Protein AF-A0ABD3DHV0-F1 (afdb_monomer)

Secondary structure (DSSP, 8-state):
---HHHHHHHHHHHHHTT---------GGGS-GGGTTTEE-TTSEEEEEEEEE-TTT-SEEEEEEEEEEE-SS-SSEE--HHHHHHHT--TT--S--GGGGG-HHHHHHHTSHHHHTT-HHHHHHHHHHHHHTT-

Nearest PDB structures (foldseek):
  4bqq-assembly1_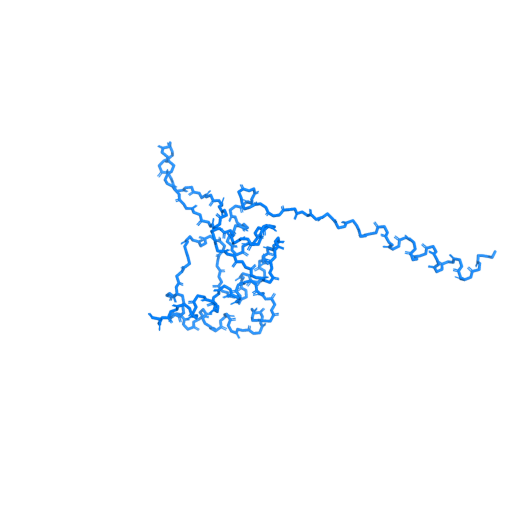B  TM=3.414E-01  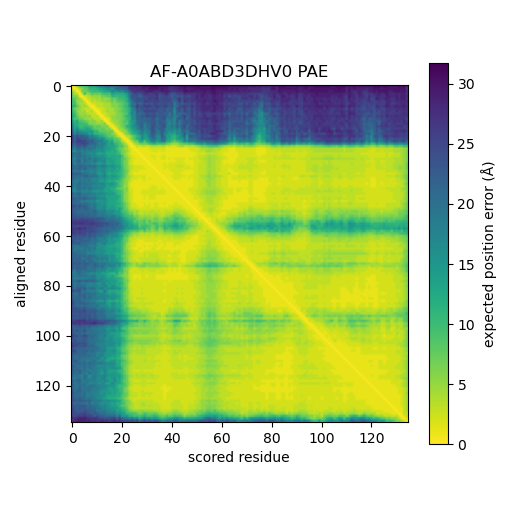e=5.996E+00  Lomovskayavirus C31

Organism: NCBI:txid1961234

Radius of gyration: 20.62 Å; Cα contacts (8 Å, |Δi|>4): 198; chains: 1; bounding box: 41×53×67 Å

Solvent-accessible surface area (backbone atoms only — not comparable to full-atom values): 7810 Å² total; per-residue (Å²): 133,83,55,70,71,60,54,55,52,51,52,54,58,58,58,60,70,72,70,76,76,76,82,69,78,36,51,30,70,75,40,57,58,84,56,13,36,69,17,24,17,53,88,16,23,30,24,38,33,45,75,48,75,36,86,88,77,73,40,84,46,76,48,28,35,71,45,93,52,72,44,93,90,55,51,43,41,70,72,50,72,68,35,38,57,41,27,62,54,66,45,87,46,64,75,90,65,74,69,55,64,76,36,69,65,39,47,50,24,40,67,25,71,68,9,56,76,69,23,65,64,65,47,51,52,54,53,54,49,58,72,60,59,91,121

Sequence (135 aa):
MVSSTKMFLILFFACSFFFHGTLAEVICESLPTNLCSFSIASSGKRCVLENYVNEQSGGLDYTCKTSEVMVERLSGYIESDQCVSSCGVDRQFVGISSDAFLSADFSRRLCSPACYQNCPNIVDLYFNLAAGEGK

pLDDT: mean 87.75, std 13.08, range [49.94, 98.44]

Mean predicted aligned error: 8.69 Å

Foldseek 3Di:
DPPPVNVVVVVVVVVVVPPPPPPDFADFQPDDLQFQQLFAGQVQFHKAKAWDQDPVVSDIDIGIHTDPDGDDPDGGDTFDPQLCVQLVHGSNDHDDDLCLVVDPVNVCSCPDCSHVVRPVSVNVVNVVNVVPPDD

InterPro domains:
  IPR009489 PAR1 [PF06521] (26-134)
  IPR009489 PAR1 [PTHR33649] (3-134)

Structure (mmCIF, N/CA/C/O backbone):
data_AF-A0ABD3DHV0-F1
#
_entry.id   AF-A0ABD3DHV0-F1
#
loop_
_atom_site.group_PDB
_atom_site.id
_atom_site.type_symbol
_atom_site.label_atom_id
_atom_site.label_alt_id
_atom_site.label_comp_id
_atom_site.label_asym_id
_atom_site.label_entity_id
_atom_site.label_seq_id
_atom_site.pdbx_PDB_ins_code
_atom_site.Cartn_x
_atom_site.Cartn_y
_atom_site.Cartn_z
_atom_site.occupancy
_atom_site.B_iso_or_equiv
_atom_site.auth_seq_id
_atom_site.auth_comp_id
_atom_site.auth_asym_id
_atom_site.auth_atom_id
_atom_site.pdbx_PDB_model_num
ATOM 1 N N . MET A 1 1 ? -20.160 -28.470 47.049 1.00 49.94 1 MET A N 1
ATOM 2 C CA . MET A 1 1 ? -20.290 -29.048 45.695 1.00 49.94 1 MET A CA 1
ATOM 3 C C . MET A 1 1 ? -20.851 -27.969 44.780 1.00 49.94 1 MET A C 1
ATOM 5 O O . MET A 1 1 ? -22.035 -27.666 44.858 1.00 49.94 1 MET A O 1
ATOM 9 N N . VAL A 1 2 ? -19.996 -27.293 44.007 1.00 50.41 2 VAL A N 1
ATOM 10 C CA . VAL A 1 2 ? -20.462 -26.363 42.967 1.00 50.41 2 VAL A CA 1
ATOM 11 C C . VAL A 1 2 ? -21.052 -27.217 41.848 1.00 50.41 2 VAL A C 1
ATOM 13 O O . VAL A 1 2 ? -20.381 -28.101 41.326 1.00 50.41 2 VAL A O 1
ATOM 16 N N . SER A 1 3 ? -22.338 -27.019 41.554 1.00 63.38 3 SER A N 1
ATOM 17 C CA . SER A 1 3 ? -23.013 -27.716 40.457 1.00 63.38 3 SER A CA 1
ATOM 18 C C . SER A 1 3 ? -22.297 -27.410 39.141 1.00 63.38 3 SER A C 1
ATOM 20 O O . SER A 1 3 ? -21.991 -26.246 38.876 1.00 63.38 3 SER A O 1
ATOM 22 N N . SER A 1 4 ? -22.051 -28.433 38.320 1.00 65.25 4 SER A N 1
ATOM 23 C CA . SER A 1 4 ? -21.337 -28.337 37.037 1.00 65.25 4 SER A CA 1
ATOM 24 C C . SER A 1 4 ? -21.875 -27.206 36.141 1.00 65.25 4 SER A C 1
ATOM 26 O O . SER A 1 4 ? -21.102 -26.444 35.567 1.00 65.25 4 SER A O 1
ATOM 28 N N . THR A 1 5 ? -23.192 -26.974 36.144 1.00 63.72 5 THR A N 1
ATOM 29 C CA . THR A 1 5 ? -23.859 -25.871 35.426 1.00 63.72 5 THR A CA 1
ATOM 30 C C . THR A 1 5 ? -23.460 -24.472 35.900 1.00 63.72 5 THR A C 1
ATOM 32 O O . THR A 1 5 ? -23.370 -23.557 35.086 1.00 63.72 5 THR A O 1
ATOM 35 N N . LYS A 1 6 ? -23.171 -24.282 37.195 1.00 64.12 6 LYS A N 1
ATOM 36 C CA . LYS A 1 6 ? -22.678 -22.996 37.721 1.00 64.12 6 LYS A CA 1
ATOM 37 C C . LYS A 1 6 ? -21.245 -22.715 37.266 1.00 64.12 6 LYS A C 1
ATOM 39 O O . LYS A 1 6 ? -20.906 -21.561 37.047 1.00 64.12 6 LYS A O 1
ATOM 44 N N . MET A 1 7 ? -20.427 -23.753 37.088 1.00 67.50 7 MET A N 1
ATOM 45 C CA . MET A 1 7 ? -19.036 -23.608 36.652 1.00 67.50 7 MET A CA 1
ATOM 46 C C . MET A 1 7 ? -18.935 -23.171 35.183 1.00 67.50 7 MET A C 1
ATOM 48 O O . MET A 1 7 ? -18.148 -22.282 34.871 1.00 67.50 7 MET A O 1
ATOM 52 N N . PHE A 1 8 ? -19.790 -23.710 34.304 1.00 70.62 8 PHE A N 1
ATOM 53 C CA . PHE A 1 8 ? -19.872 -23.279 32.901 1.00 70.62 8 PHE A CA 1
ATOM 54 C C . PHE A 1 8 ? -20.338 -21.826 32.748 1.00 70.62 8 PHE A C 1
ATOM 56 O O . PHE A 1 8 ? -19.779 -21.092 31.938 1.00 70.62 8 PHE A O 1
ATOM 63 N N . LEU A 1 9 ? -21.311 -21.386 33.553 1.00 70.75 9 LEU A N 1
ATOM 64 C CA . LEU A 1 9 ? -21.795 -19.999 33.536 1.00 70.75 9 LEU A CA 1
ATOM 65 C C . LEU A 1 9 ? -20.716 -19.000 33.980 1.00 70.75 9 LEU A C 1
ATOM 67 O O . LEU A 1 9 ? -20.580 -17.940 33.377 1.00 70.75 9 LEU A O 1
ATOM 71 N N . ILE A 1 10 ? -19.921 -19.355 34.995 1.00 73.19 10 ILE A N 1
ATOM 72 C CA . ILE A 1 10 ? -18.804 -18.524 35.469 1.00 73.19 10 ILE A CA 1
ATOM 73 C C . ILE A 1 10 ? -17.702 -18.436 34.403 1.00 73.19 10 ILE A C 1
ATOM 75 O O . ILE A 1 10 ? -17.184 -17.349 34.159 1.00 73.19 10 ILE A O 1
ATOM 79 N N . LEU A 1 11 ? -17.378 -19.550 33.732 1.00 69.25 11 LEU A N 1
ATOM 80 C CA . LEU A 1 11 ? -16.387 -19.573 32.651 1.00 69.25 11 LEU A CA 1
ATOM 81 C C . LEU A 1 11 ? -16.831 -18.708 31.459 1.00 69.25 11 LEU A C 1
ATOM 83 O O . LEU A 1 11 ? -16.045 -17.921 30.941 1.00 69.25 11 LEU A O 1
ATOM 87 N N . PHE A 1 12 ? -18.103 -18.807 31.064 1.00 66.69 12 PHE A N 1
ATOM 88 C CA . PHE A 1 12 ? -18.662 -18.024 29.961 1.00 66.69 12 PHE A CA 1
ATOM 89 C C . PHE A 1 12 ? -18.657 -16.518 30.273 1.00 66.69 12 PHE A C 1
ATOM 91 O O . PHE A 1 12 ? -18.247 -15.717 29.436 1.00 66.69 12 PHE A O 1
ATOM 98 N N . PHE A 1 13 ? -19.029 -16.139 31.502 1.00 64.19 13 PHE A N 1
ATOM 99 C CA . PHE A 1 13 ? -19.021 -14.745 31.954 1.00 64.19 13 PHE A CA 1
ATOM 100 C C . PHE A 1 13 ? -17.598 -14.170 32.071 1.00 64.19 13 PHE A C 1
ATOM 102 O O . PHE A 1 13 ? -17.367 -13.009 31.737 1.00 64.19 13 PHE A O 1
ATOM 109 N N . ALA A 1 14 ? -16.620 -14.985 32.481 1.00 68.50 14 ALA A N 1
ATOM 110 C CA . ALA A 1 14 ? -15.212 -14.592 32.484 1.00 68.50 14 ALA A CA 1
ATOM 111 C C . ALA A 1 14 ? -14.670 -14.388 31.056 1.00 68.50 14 ALA A C 1
ATOM 113 O O . ALA A 1 14 ? -13.939 -13.430 30.815 1.00 68.50 14 ALA A O 1
ATOM 114 N N . CYS A 1 15 ? -15.072 -15.227 30.092 1.00 63.38 15 CYS A N 1
ATOM 115 C CA . CYS A 1 15 ? -14.668 -15.093 28.689 1.00 63.38 15 CYS A CA 1
ATOM 116 C C . CYS A 1 15 ? -15.213 -13.822 28.012 1.00 63.38 15 CYS A C 1
ATOM 118 O O . CYS A 1 15 ? -14.537 -13.259 27.153 1.00 63.38 15 CYS A O 1
ATOM 120 N N . SER A 1 16 ? -16.390 -13.325 28.409 1.00 66.44 16 SER A N 1
ATOM 121 C CA . SER A 1 16 ? -16.965 -12.097 27.836 1.00 66.44 16 SER A CA 1
ATOM 122 C C . SER A 1 16 ? -16.185 -10.815 28.162 1.00 66.44 16 SER A C 1
ATOM 124 O O . SER A 1 16 ? -16.269 -9.856 27.401 1.00 66.44 16 SER A O 1
ATOM 126 N N . PHE A 1 17 ? -15.380 -10.788 29.232 1.00 59.69 17 PHE A N 1
ATOM 127 C CA . PHE A 1 17 ? -14.584 -9.605 29.600 1.00 59.69 17 PHE A CA 1
ATOM 128 C C . PHE A 1 17 ? -13.325 -9.393 28.739 1.00 59.69 17 PHE A C 1
ATOM 130 O O . PHE A 1 17 ? -12.705 -8.330 28.819 1.00 59.69 17 PHE A O 1
ATOM 137 N N . PHE A 1 18 ? -12.960 -10.360 27.889 1.00 60.06 18 PHE A N 1
ATOM 138 C CA . PHE A 1 18 ? -11.781 -10.258 27.019 1.00 60.06 18 PHE A CA 1
ATOM 139 C C . PHE A 1 18 ? -12.040 -9.541 25.687 1.00 60.06 18 PHE A C 1
ATOM 141 O O . PHE A 1 18 ? -11.089 -9.239 24.973 1.00 60.06 18 PHE A O 1
ATOM 148 N N . PHE A 1 19 ? -13.291 -9.199 25.362 1.00 57.84 19 PHE A N 1
ATOM 149 C CA . PHE A 1 19 ? -13.620 -8.423 24.163 1.00 57.84 19 PHE A CA 1
ATOM 150 C C . PHE A 1 19 ? -13.773 -6.930 24.479 1.00 57.84 19 PHE A C 1
ATOM 152 O O . PHE A 1 19 ? -14.823 -6.334 24.259 1.00 57.84 19 PHE A O 1
ATOM 159 N N . HIS A 1 20 ? -12.705 -6.295 24.967 1.00 51.22 20 HIS A N 1
ATOM 160 C CA . HIS A 1 20 ? -12.575 -4.842 24.839 1.00 51.22 20 HIS A CA 1
ATO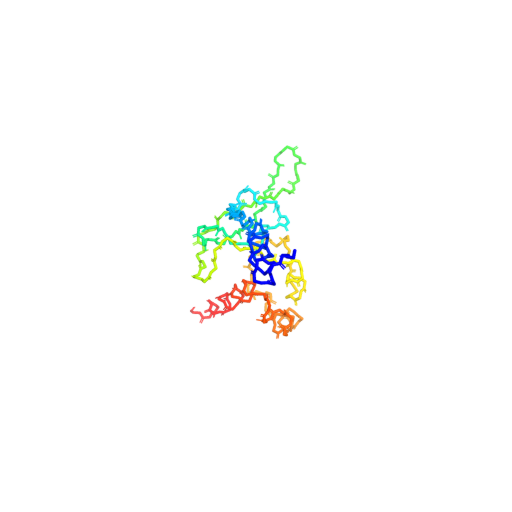M 161 C C . HIS A 1 20 ? -12.079 -4.536 23.423 1.00 51.22 20 HIS A C 1
ATOM 163 O O . HIS A 1 20 ? -10.891 -4.334 23.189 1.00 51.22 20 HIS A O 1
ATOM 169 N N . GLY A 1 21 ? -12.995 -4.554 22.454 1.00 52.62 21 GLY A N 1
ATOM 170 C CA . GLY A 1 21 ? -12.721 -4.013 21.129 1.00 52.62 21 GLY A CA 1
ATOM 171 C C . GLY A 1 21 ? -12.678 -2.495 21.224 1.00 52.62 21 GLY A C 1
ATOM 172 O O . GLY A 1 21 ? -13.715 -1.842 21.155 1.00 52.62 21 GLY A O 1
ATOM 173 N N . THR A 1 22 ? -11.493 -1.915 21.407 1.00 56.19 22 THR A N 1
ATOM 174 C CA . THR A 1 22 ? -11.303 -0.497 21.107 1.00 56.19 22 THR A CA 1
ATOM 175 C C . THR A 1 22 ? -11.478 -0.343 19.600 1.00 56.19 22 THR A C 1
ATOM 177 O O . THR A 1 22 ? -10.618 -0.781 18.835 1.00 56.19 22 THR A O 1
ATOM 180 N N . LEU A 1 23 ? -12.597 0.235 19.160 1.00 57.94 23 LEU A N 1
ATOM 181 C CA . LEU A 1 23 ? -12.727 0.767 17.804 1.00 57.94 23 LEU A CA 1
ATOM 182 C C . LEU A 1 23 ? -11.744 1.937 17.695 1.00 57.94 23 LEU A C 1
ATOM 184 O O . LEU A 1 23 ? -12.084 3.074 18.008 1.00 57.94 23 LEU A O 1
ATOM 188 N N . ALA A 1 24 ? -10.490 1.634 17.363 1.00 75.00 24 ALA A N 1
ATOM 189 C CA . ALA A 1 24 ? -9.503 2.653 17.062 1.00 75.00 24 ALA A CA 1
ATOM 190 C C . ALA A 1 24 ? -9.896 3.284 15.725 1.00 75.00 24 ALA A C 1
ATOM 192 O O . ALA A 1 24 ? -9.934 2.609 14.695 1.00 75.00 24 ALA A O 1
ATOM 193 N N . GLU A 1 25 ? -10.249 4.564 15.762 1.00 91.81 25 GLU A N 1
ATOM 194 C CA . GLU A 1 25 ? -10.516 5.334 14.558 1.00 91.81 25 GLU A CA 1
ATOM 195 C C . GLU A 1 25 ? -9.214 5.503 13.767 1.00 91.81 25 GLU A C 1
ATOM 197 O O . GLU A 1 25 ? -8.183 5.897 14.316 1.00 91.81 25 GLU A O 1
ATOM 202 N N . VAL A 1 26 ? -9.250 5.191 12.473 1.00 95.25 26 VAL A N 1
ATOM 203 C CA . VAL A 1 26 ? -8.114 5.398 11.575 1.00 95.25 26 VAL A CA 1
ATOM 204 C C . VAL A 1 26 ? -8.269 6.768 10.932 1.00 95.25 26 VAL A C 1
ATOM 206 O O . VAL A 1 26 ? -9.130 6.968 10.075 1.00 95.25 26 VAL A O 1
ATOM 209 N N . ILE A 1 27 ? -7.413 7.701 11.339 1.00 97.19 27 ILE A N 1
ATOM 210 C CA . ILE A 1 27 ? -7.296 9.045 10.766 1.00 97.19 27 ILE A CA 1
ATOM 211 C C . ILE A 1 27 ? -5.933 9.117 10.079 1.00 97.19 27 ILE A C 1
ATOM 213 O O . ILE A 1 27 ? -4.911 8.982 10.754 1.00 97.19 27 ILE A O 1
ATOM 217 N N . CYS A 1 28 ? -5.900 9.311 8.757 1.00 97.19 28 CYS A N 1
ATOM 218 C CA . CYS A 1 28 ? -4.661 9.228 7.975 1.00 97.19 28 CYS A CA 1
ATOM 219 C C . CYS A 1 28 ? -3.584 10.188 8.494 1.00 97.19 28 CYS A C 1
ATOM 221 O O . CYS A 1 28 ? -2.438 9.794 8.668 1.00 97.19 28 CYS A O 1
ATOM 223 N N . GLU A 1 29 ? -3.957 11.419 8.834 1.00 97.25 29 GLU A N 1
ATOM 224 C CA . GLU A 1 29 ? -3.047 12.466 9.313 1.00 97.25 29 GLU A CA 1
ATOM 225 C C . GLU A 1 29 ? -2.428 12.144 10.683 1.00 97.25 29 GLU A C 1
ATOM 227 O O . GLU A 1 29 ? -1.434 12.754 11.070 1.00 97.25 29 GLU A O 1
ATOM 232 N N . SER A 1 30 ? -3.012 11.195 11.420 1.00 96.69 30 SER A N 1
ATOM 233 C CA . SER A 1 30 ? -2.495 10.702 12.702 1.00 96.69 30 SER A CA 1
ATOM 234 C C . SER A 1 30 ? -1.707 9.396 12.566 1.00 96.69 30 SER A C 1
ATOM 236 O O . SER A 1 30 ? -1.143 8.922 13.554 1.00 96.69 30 SER A O 1
ATOM 238 N N . LEU A 1 31 ? -1.658 8.794 11.371 1.00 95.62 31 LEU A N 1
ATOM 239 C CA . LEU A 1 31 ? -0.873 7.588 11.136 1.00 95.6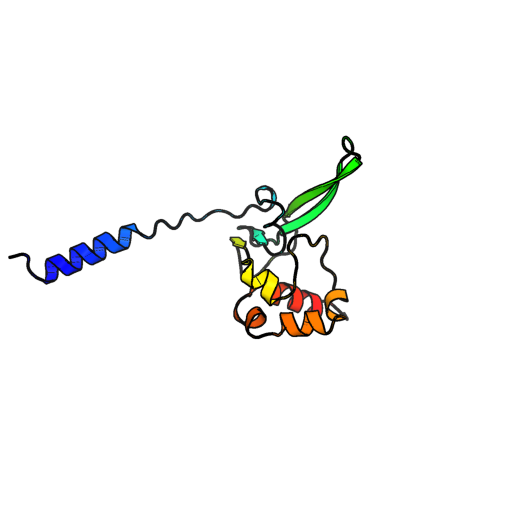2 31 LEU A CA 1
ATOM 240 C C . LEU A 1 31 ? 0.616 7.923 11.021 1.00 95.62 31 LEU A C 1
ATOM 242 O O . LEU A 1 31 ? 0.991 8.908 10.378 1.00 95.62 31 LEU A O 1
ATOM 246 N N . PRO A 1 32 ? 1.494 7.068 11.569 1.00 94.94 32 PRO A N 1
ATOM 247 C CA . PRO A 1 32 ? 2.905 7.161 11.253 1.00 94.94 32 PRO A CA 1
ATOM 248 C C . PRO A 1 32 ? 3.115 6.854 9.762 1.00 94.94 32 PRO A C 1
ATOM 250 O O . PRO A 1 32 ? 2.373 6.083 9.146 1.00 94.94 32 PRO A O 1
ATOM 253 N N . THR A 1 33 ? 4.150 7.443 9.168 1.00 93.19 33 THR A N 1
ATOM 254 C CA . THR A 1 33 ? 4.417 7.350 7.721 1.00 93.19 33 THR A CA 1
ATOM 255 C C . THR A 1 33 ? 4.585 5.907 7.246 1.00 93.19 33 THR A C 1
ATOM 257 O O . THR A 1 33 ? 4.103 5.548 6.174 1.00 93.19 33 THR A O 1
ATOM 260 N N . ASN A 1 34 ? 5.164 5.044 8.082 1.00 92.81 34 ASN A N 1
ATOM 261 C CA . ASN A 1 34 ? 5.316 3.615 7.819 1.00 92.81 34 ASN A CA 1
ATOM 262 C C . ASN A 1 34 ? 4.015 2.805 7.944 1.00 92.81 34 ASN A C 1
ATOM 264 O O . ASN A 1 34 ? 4.077 1.595 7.811 1.00 92.81 34 ASN A O 1
ATOM 268 N N . LEU A 1 35 ? 2.863 3.414 8.222 1.00 94.94 35 LEU A N 1
ATOM 269 C CA . LEU A 1 35 ? 1.543 2.776 8.158 1.00 94.94 35 LEU A CA 1
ATOM 270 C C . LEU A 1 35 ? 0.591 3.531 7.222 1.00 94.94 35 LEU A C 1
ATOM 272 O O . LEU A 1 35 ? -0.569 3.155 7.107 1.00 94.94 35 LEU A O 1
ATOM 276 N N . CYS A 1 36 ? 1.054 4.588 6.556 1.00 95.31 36 CYS A N 1
ATOM 277 C CA . CYS A 1 36 ? 0.198 5.432 5.735 1.00 95.31 36 CYS A CA 1
ATOM 278 C C . CYS A 1 36 ? -0.260 4.729 4.451 1.00 95.31 36 CYS A C 1
ATOM 280 O O . CYS A 1 36 ? -1.456 4.588 4.193 1.00 95.31 36 CYS A O 1
ATOM 282 N N . SER A 1 37 ? 0.696 4.270 3.643 1.00 93.62 37 SER A N 1
ATOM 283 C CA . SER A 1 37 ? 0.399 3.626 2.366 1.00 93.62 37 SER A CA 1
ATOM 284 C C . SER A 1 37 ? -0.397 2.342 2.577 1.00 93.62 37 SER A C 1
ATOM 286 O O . SER A 1 37 ? -0.087 1.541 3.464 1.00 93.62 37 SER A O 1
ATOM 288 N N . PHE A 1 38 ? -1.410 2.143 1.730 1.00 94.56 38 PHE A N 1
ATOM 289 C CA . PHE A 1 38 ? -2.354 1.020 1.805 1.00 94.56 38 PHE A CA 1
ATOM 290 C C . PHE A 1 38 ? -3.203 0.988 3.086 1.00 94.56 38 PHE A C 1
ATOM 292 O O . PHE A 1 38 ? -3.682 -0.077 3.481 1.00 94.56 38 PHE A O 1
ATOM 299 N N . SER A 1 39 ? -3.433 2.141 3.713 1.00 95.69 39 SER A N 1
ATOM 300 C CA . SER A 1 39 ? -4.423 2.286 4.784 1.00 95.69 39 SER A CA 1
ATOM 301 C C . SER A 1 39 ? -5.705 2.942 4.285 1.00 95.69 39 SER A C 1
ATOM 303 O O . SER A 1 39 ? -5.721 3.660 3.281 1.00 95.69 39 SER A O 1
ATOM 305 N N . ILE A 1 40 ? -6.797 2.674 4.991 1.00 97.00 40 ILE A N 1
ATOM 306 C CA . ILE A 1 40 ? -8.115 3.245 4.737 1.00 97.00 40 ILE A CA 1
ATOM 307 C C . ILE A 1 40 ? -8.591 3.889 6.028 1.00 97.00 40 ILE A C 1
ATOM 309 O O . ILE A 1 40 ? -8.718 3.217 7.054 1.00 97.00 40 ILE A O 1
ATOM 313 N N . ALA A 1 41 ? -8.886 5.182 5.959 1.00 97.44 41 ALA A N 1
ATOM 314 C CA . ALA A 1 41 ? -9.471 5.918 7.062 1.00 97.44 41 ALA A CA 1
ATOM 315 C C . ALA A 1 41 ? -10.817 5.313 7.482 1.00 97.44 41 ALA A C 1
ATOM 317 O O . ALA A 1 41 ? -11.511 4.652 6.704 1.00 97.44 41 ALA A O 1
ATOM 318 N N . SER A 1 42 ? -11.247 5.590 8.709 1.00 96.50 42 SER A N 1
ATOM 319 C CA . SER A 1 42 ? -12.585 5.211 9.179 1.00 96.50 42 SER A CA 1
ATOM 320 C C . SER A 1 42 ? -13.709 5.839 8.346 1.00 96.50 42 SER A C 1
ATOM 322 O O . SER A 1 42 ? -14.801 5.285 8.291 1.00 96.50 42 SER A O 1
ATOM 324 N N . SER A 1 43 ? -13.430 6.929 7.622 1.00 96.19 43 SER A N 1
ATOM 325 C CA . SER A 1 43 ? -14.333 7.533 6.632 1.00 96.19 43 SER A CA 1
ATOM 326 C C . SER A 1 43 ? -14.502 6.718 5.338 1.00 96.19 43 SER A C 1
ATOM 328 O O . SER A 1 43 ? -15.318 7.086 4.499 1.00 96.19 43 SER A O 1
ATOM 330 N N . GLY A 1 44 ? -13.730 5.640 5.149 1.00 96.38 44 GLY A N 1
ATOM 331 C CA . GLY A 1 44 ? -13.711 4.832 3.923 1.00 96.38 44 GLY A CA 1
ATOM 332 C C . GLY A 1 44 ? -12.799 5.383 2.822 1.00 96.38 44 GLY A C 1
ATOM 333 O O . GLY A 1 44 ? -12.674 4.771 1.765 1.00 96.38 44 GLY A O 1
ATOM 334 N N . LYS A 1 45 ? -12.135 6.521 3.048 1.00 96.75 45 LYS A N 1
ATOM 335 C CA . LYS A 1 45 ? -11.177 7.117 2.105 1.00 96.75 45 LYS A CA 1
ATOM 336 C C . LYS A 1 45 ? -9.786 6.491 2.241 1.00 96.75 45 LYS A C 1
ATOM 338 O O . LYS A 1 45 ? -9.35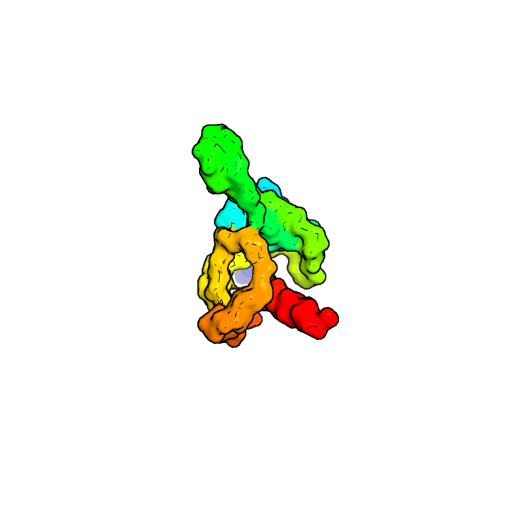3 6.175 3.349 1.00 96.75 45 LYS A O 1
ATOM 343 N N . ARG A 1 46 ? -9.056 6.334 1.132 1.00 95.44 46 ARG A N 1
ATOM 344 C CA . ARG A 1 46 ? -7.665 5.835 1.154 1.00 95.44 46 ARG A CA 1
ATOM 345 C C . ARG A 1 46 ? -6.711 6.876 1.733 1.00 95.44 46 ARG A C 1
ATOM 347 O O . ARG A 1 46 ? -6.838 8.059 1.421 1.00 95.44 46 ARG A O 1
ATOM 354 N N . CYS A 1 47 ? -5.724 6.424 2.496 1.00 96.00 47 CYS A N 1
ATOM 355 C CA . CYS A 1 47 ? -4.588 7.240 2.905 1.00 96.00 47 CYS A CA 1
ATOM 356 C C . CYS A 1 47 ? -3.513 7.263 1.807 1.00 96.00 47 CYS A C 1
ATOM 358 O O . CYS A 1 47 ? -3.273 6.250 1.145 1.00 96.00 47 CYS A O 1
ATOM 360 N N . VAL A 1 48 ? -2.861 8.410 1.625 1.00 95.12 48 VAL A N 1
ATOM 361 C CA . VAL A 1 48 ? -1.779 8.623 0.659 1.00 95.12 48 VAL A CA 1
ATOM 362 C C . VAL A 1 48 ? -0.562 9.218 1.358 1.00 95.12 48 VAL A C 1
ATOM 364 O O . VAL A 1 48 ? -0.683 10.142 2.166 1.00 95.12 48 VAL A O 1
ATOM 367 N N . LEU A 1 49 ? 0.609 8.656 1.061 1.00 95.31 49 LEU A N 1
ATOM 368 C CA . LEU A 1 49 ? 1.886 9.195 1.498 1.00 95.31 49 LEU A CA 1
ATOM 369 C C . LEU A 1 49 ? 2.342 10.247 0.486 1.00 95.31 49 LEU A C 1
ATOM 371 O O . LEU A 1 49 ? 2.502 9.954 -0.699 1.00 95.31 49 LEU A O 1
ATOM 375 N N . GLU A 1 50 ? 2.564 11.460 0.967 1.00 93.56 50 GLU A N 1
ATOM 376 C CA . GLU A 1 50 ? 3.092 12.575 0.189 1.00 93.56 50 GLU A CA 1
ATOM 377 C C . GLU A 1 50 ? 4.472 12.946 0.718 1.00 93.56 50 GLU A C 1
ATOM 379 O O . GLU A 1 50 ? 4.753 12.801 1.911 1.00 93.56 50 GLU A O 1
ATOM 384 N N . ASN A 1 51 ? 5.334 13.444 -0.161 1.00 92.62 51 ASN A N 1
ATOM 385 C CA . ASN A 1 51 ? 6.627 13.992 0.207 1.00 92.62 51 ASN A CA 1
ATOM 386 C C . ASN A 1 51 ? 6.685 15.494 -0.077 1.00 92.62 51 ASN A C 1
ATOM 388 O O . ASN A 1 51 ? 6.060 16.002 -1.006 1.00 92.62 51 ASN A O 1
ATOM 392 N N . TYR A 1 52 ? 7.464 16.210 0.722 1.00 90.31 52 TYR A N 1
ATOM 393 C CA . TYR A 1 52 ? 7.735 17.625 0.511 1.00 90.31 52 TYR A CA 1
ATOM 394 C C . TYR A 1 52 ? 9.181 17.941 0.881 1.00 90.31 52 TYR A C 1
ATOM 396 O O . TYR A 1 52 ? 9.820 17.226 1.654 1.00 90.31 52 TYR A O 1
ATOM 404 N N . VAL A 1 53 ? 9.712 19.016 0.303 1.00 93.25 53 VAL A N 1
ATOM 405 C CA . VAL A 1 53 ? 11.038 19.516 0.667 1.00 93.25 53 VAL A CA 1
ATOM 406 C C . VAL A 1 53 ? 10.892 20.349 1.932 1.00 93.25 53 VAL A C 1
ATOM 408 O O . VAL A 1 53 ? 10.157 21.335 1.955 1.00 93.25 53 VAL A O 1
ATOM 411 N N . ASN A 1 54 ? 11.582 19.947 2.990 1.00 91.69 54 ASN A N 1
ATOM 412 C CA . ASN A 1 54 ? 11.660 20.707 4.222 1.00 91.69 54 ASN A CA 1
ATOM 413 C C . ASN A 1 54 ? 12.574 21.921 4.003 1.00 91.69 54 ASN A C 1
ATOM 415 O O . ASN A 1 54 ? 13.768 21.774 3.744 1.00 91.69 54 ASN A O 1
ATOM 419 N N . GLU A 1 55 ? 12.020 23.129 4.100 1.00 90.69 55 GLU A N 1
ATOM 420 C CA . GLU A 1 55 ? 12.752 24.368 3.810 1.00 90.69 55 GLU A CA 1
ATOM 421 C C . GLU A 1 55 ? 13.896 24.645 4.797 1.00 90.69 55 GLU A C 1
ATOM 423 O O . GLU A 1 55 ? 14.857 25.328 4.448 1.00 90.69 55 GLU A O 1
ATOM 428 N N . GLN A 1 56 ? 13.820 24.119 6.024 1.00 90.12 56 GLN A N 1
ATOM 429 C CA . GLN A 1 56 ? 14.841 24.333 7.048 1.00 90.12 56 GLN A CA 1
ATOM 430 C C . GLN A 1 56 ? 16.012 23.354 6.922 1.00 90.12 56 GLN A C 1
ATOM 432 O O . GLN A 1 56 ? 17.162 23.749 7.110 1.00 90.12 56 GLN A O 1
ATOM 437 N N . SER A 1 57 ? 15.736 22.080 6.636 1.00 89.44 57 SER A N 1
ATOM 438 C CA . SER A 1 57 ? 16.765 21.039 6.524 1.00 89.44 57 SER A CA 1
ATOM 439 C C . SER A 1 57 ? 17.263 20.828 5.092 1.00 89.44 57 SER A C 1
ATOM 441 O O . SER A 1 57 ? 18.313 20.218 4.898 1.00 89.44 57 SER A O 1
ATOM 443 N N . GLY A 1 58 ? 16.514 21.296 4.088 1.00 89.50 58 GLY A N 1
ATOM 444 C CA . GLY A 1 58 ? 16.727 20.967 2.676 1.00 89.50 58 GLY A CA 1
ATOM 445 C C . GLY A 1 58 ? 16.464 19.492 2.340 1.00 89.50 58 GLY A C 1
ATOM 446 O O . GLY A 1 58 ? 16.730 19.067 1.216 1.00 89.50 58 GLY A O 1
ATOM 447 N N . GLY A 1 59 ? 15.987 18.701 3.307 1.00 90.31 59 GLY A N 1
ATOM 448 C CA . GLY A 1 59 ? 15.716 17.273 3.170 1.00 90.31 59 GLY A CA 1
ATOM 449 C C . GLY A 1 59 ? 14.305 16.973 2.669 1.00 90.31 59 GLY A C 1
ATOM 450 O O . GLY A 1 59 ? 13.429 17.836 2.670 1.00 90.31 59 GLY A O 1
ATOM 451 N N . LEU A 1 60 ? 14.083 15.728 2.247 1.00 91.31 60 LEU A N 1
ATOM 452 C CA . LEU A 1 60 ? 12.753 15.209 1.928 1.00 91.31 60 LEU A CA 1
ATOM 453 C C . LEU A 1 60 ? 12.078 14.699 3.202 1.00 91.31 60 LEU A C 1
ATOM 455 O O . LEU A 1 60 ? 12.571 13.754 3.817 1.00 91.31 60 LEU A O 1
ATOM 459 N N . ASP A 1 61 ? 10.937 15.290 3.540 1.00 92.38 61 ASP A N 1
ATOM 460 C CA . ASP A 1 61 ? 10.045 14.817 4.595 1.00 92.38 61 ASP A CA 1
ATOM 461 C C . ASP A 1 61 ? 8.799 14.171 3.984 1.00 92.38 61 ASP A C 1
ATOM 463 O O . ASP A 1 61 ? 8.486 14.357 2.805 1.00 92.38 61 ASP A O 1
ATOM 467 N N . TYR A 1 62 ? 8.076 13.411 4.807 1.00 93.25 62 TYR A N 1
ATOM 468 C CA . TYR A 1 62 ? 6.878 12.688 4.401 1.00 93.25 62 TYR A CA 1
ATOM 469 C C . TYR A 1 62 ? 5.706 13.020 5.316 1.00 93.25 62 TYR A C 1
ATOM 471 O O . TYR A 1 62 ? 5.860 13.154 6.530 1.00 93.25 62 TYR A O 1
ATOM 479 N N . THR A 1 63 ? 4.513 13.090 4.740 1.00 94.56 63 THR A N 1
ATOM 480 C CA . THR A 1 63 ? 3.262 13.283 5.469 1.00 94.56 63 THR A CA 1
ATOM 481 C C . THR A 1 63 ? 2.207 12.310 4.965 1.00 94.56 63 THR A C 1
ATOM 483 O O . THR A 1 63 ? 2.230 11.894 3.808 1.00 94.56 63 THR A O 1
ATOM 486 N N . CYS A 1 64 ? 1.294 11.920 5.850 1.00 96.44 64 CYS A N 1
ATOM 487 C CA . CYS A 1 64 ? 0.157 11.092 5.489 1.00 96.44 64 CYS A CA 1
ATOM 488 C C . CYS A 1 64 ? -1.094 11.956 5.365 1.00 96.44 64 CYS A C 1
ATOM 490 O O . CYS A 1 64 ? -1.380 12.767 6.250 1.00 96.44 64 CYS A O 1
ATOM 492 N N . LYS A 1 65 ? -1.841 11.776 4.278 1.00 96.38 65 LYS A N 1
ATOM 493 C CA . LYS A 1 65 ? -3.065 12.525 3.988 1.00 96.38 65 LYS A CA 1
ATOM 494 C C . LYS A 1 65 ? -4.209 11.598 3.629 1.00 96.38 65 LYS A C 1
ATOM 496 O O . LYS A 1 65 ? -4.005 10.511 3.094 1.00 96.38 65 LYS A O 1
ATOM 501 N N . THR A 1 66 ? -5.425 12.047 3.895 1.00 96.94 66 THR A N 1
ATOM 502 C CA . THR A 1 66 ? -6.635 11.417 3.371 1.00 96.94 66 THR A CA 1
ATOM 503 C C . THR A 1 66 ? -6.833 11.821 1.906 1.00 96.94 66 THR A C 1
ATOM 505 O O . THR A 1 66 ? -6.907 13.006 1.594 1.00 96.94 66 THR A O 1
ATOM 508 N N . SER A 1 67 ? -6.928 10.848 1.000 1.00 94.50 67 SER A N 1
ATOM 509 C CA . SER A 1 67 ? -7.243 11.080 -0.419 1.00 94.50 67 SER A CA 1
ATOM 510 C C . SER A 1 67 ? -8.754 11.162 -0.663 1.00 94.50 67 SER A C 1
ATOM 512 O O . SER A 1 67 ? -9.548 10.742 0.171 1.00 94.50 67 SER A O 1
ATOM 514 N N . GLU A 1 68 ? -9.172 11.608 -1.848 1.00 94.38 68 GLU A N 1
ATOM 515 C CA . GLU A 1 68 ? -10.589 11.593 -2.252 1.00 94.38 68 GLU A CA 1
ATOM 516 C C . GLU A 1 68 ? -11.068 10.236 -2.804 1.00 94.38 68 GLU A C 1
ATOM 518 O O . GLU A 1 68 ? -12.228 10.089 -3.192 1.00 94.38 68 GLU A O 1
ATOM 523 N N . VAL A 1 69 ? -10.201 9.219 -2.827 1.00 92.44 69 VAL A N 1
ATOM 524 C CA . VAL A 1 69 ? -10.542 7.890 -3.344 1.00 92.44 69 VAL A CA 1
ATOM 525 C C . VAL A 1 69 ? -11.276 7.088 -2.270 1.00 92.44 69 VAL A C 1
ATOM 527 O O . VAL A 1 69 ? -10.676 6.653 -1.285 1.00 92.44 69 VAL A O 1
ATOM 530 N N . MET A 1 70 ? -12.576 6.874 -2.478 1.00 93.94 70 MET A N 1
ATOM 531 C CA . MET A 1 70 ? -13.419 6.034 -1.623 1.00 93.94 70 MET A CA 1
ATOM 532 C C . MET A 1 70 ? -13.178 4.544 -1.876 1.00 93.94 70 MET A C 1
ATOM 534 O O . MET A 1 70 ? -13.031 4.111 -3.019 1.00 93.94 70 MET A O 1
ATOM 538 N N . VAL A 1 71 ? -13.191 3.754 -0.804 1.00 94.12 71 VAL A N 1
ATOM 539 C CA . VAL A 1 71 ? -13.182 2.289 -0.841 1.00 94.12 71 VAL A CA 1
ATOM 540 C C . VAL A 1 71 ? -14.554 1.782 -0.424 1.00 94.12 71 VAL A C 1
ATOM 542 O O . VAL A 1 71 ? -15.050 2.119 0.646 1.00 94.12 71 VAL A O 1
ATOM 545 N N . GLU A 1 72 ? -15.184 0.961 -1.261 1.00 87.50 72 GLU A N 1
ATOM 546 C CA . GLU A 1 72 ? -16.576 0.551 -1.035 1.00 87.50 72 GLU A CA 1
ATOM 547 C C . GLU A 1 72 ? -16.740 -0.455 0.112 1.00 87.50 72 GLU A C 1
ATOM 549 O O . GLU A 1 72 ? -17.748 -0.444 0.814 1.00 87.50 72 GLU A O 1
ATOM 554 N N . ARG A 1 73 ? -15.771 -1.363 0.289 1.00 88.69 73 ARG A N 1
ATOM 555 C CA . ARG A 1 73 ? -15.939 -2.565 1.130 1.00 88.69 73 ARG A CA 1
ATOM 556 C C . ARG A 1 73 ? -15.172 -2.546 2.449 1.00 88.69 73 ARG A C 1
ATOM 558 O O . ARG A 1 73 ? -15.358 -3.452 3.258 1.00 88.69 73 ARG A O 1
ATOM 565 N N . LEU A 1 74 ? -14.291 -1.573 2.649 1.00 93.25 74 LEU A N 1
ATOM 566 C CA . LEU A 1 74 ? -13.373 -1.514 3.783 1.00 93.25 74 LEU A CA 1
ATOM 567 C C . LEU A 1 74 ? -13.359 -0.094 4.356 1.00 93.25 74 LEU A C 1
ATOM 569 O O . LEU A 1 74 ? -13.365 0.879 3.610 1.00 93.25 74 LEU A O 1
ATOM 573 N N . SER A 1 75 ? -13.301 0.017 5.681 1.00 95.38 75 SER A N 1
ATOM 574 C CA . SER A 1 75 ? -13.212 1.285 6.411 1.00 95.38 75 SER A CA 1
ATOM 575 C C . SER A 1 75 ? -12.413 1.070 7.688 1.00 95.38 75 SER A C 1
ATOM 577 O O . SER A 1 75 ? -12.652 0.084 8.386 1.00 95.38 75 SER A O 1
ATOM 579 N N . GLY A 1 76 ? -11.496 1.979 8.014 1.00 95.69 76 GLY A N 1
ATOM 580 C CA . GLY A 1 76 ? -10.657 1.838 9.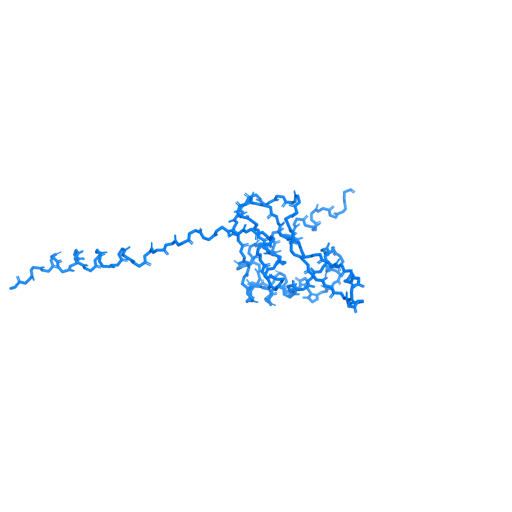205 1.00 95.69 76 GLY A CA 1
ATOM 581 C C . GLY A 1 76 ? -9.737 0.618 9.135 1.00 95.69 76 GLY A C 1
ATOM 582 O O . GLY A 1 76 ? -9.641 -0.142 10.095 1.00 95.69 76 GLY A O 1
ATOM 583 N N . TYR A 1 77 ? -9.113 0.390 7.978 1.00 95.75 77 TYR A N 1
ATOM 584 C CA . TYR A 1 77 ? -8.346 -0.821 7.691 1.00 95.75 77 TYR A CA 1
ATOM 585 C C . TYR A 1 77 ? -6.878 -0.496 7.423 1.00 95.75 77 TYR A C 1
ATOM 587 O O . TYR A 1 77 ? -6.573 0.400 6.638 1.00 95.75 77 TYR A O 1
ATOM 595 N N . ILE A 1 78 ? -5.974 -1.252 8.046 1.00 95.94 78 ILE A N 1
ATOM 596 C CA . ILE A 1 78 ? -4.525 -1.148 7.857 1.00 95.94 78 ILE A CA 1
ATOM 597 C C . ILE A 1 78 ? -4.015 -2.537 7.486 1.00 95.94 78 ILE A C 1
ATOM 599 O O . ILE A 1 78 ? -4.203 -3.494 8.238 1.00 95.94 78 ILE A O 1
ATOM 603 N N . GLU A 1 79 ? -3.375 -2.648 6.324 1.00 95.31 79 GLU A N 1
ATOM 604 C CA . GLU A 1 79 ? -2.745 -3.898 5.891 1.00 95.31 79 GLU A CA 1
ATOM 605 C C . GLU A 1 79 ? -1.623 -4.311 6.841 1.00 95.31 79 GLU A C 1
ATOM 607 O O . GLU A 1 79 ? -0.953 -3.464 7.432 1.00 95.31 79 GLU A O 1
ATOM 612 N N . SER A 1 80 ? -1.382 -5.613 6.972 1.00 95.75 80 SER A N 1
ATOM 613 C CA . SER A 1 80 ? -0.258 -6.127 7.764 1.00 95.75 80 SER A CA 1
ATOM 614 C C . SER A 1 80 ? 1.062 -6.056 6.989 1.00 95.75 80 SER A C 1
ATOM 616 O O . SER A 1 80 ? 1.078 -6.043 5.758 1.00 95.75 80 SER A O 1
ATOM 618 N N . ASP A 1 81 ? 2.195 -6.091 7.693 1.00 95.81 81 ASP A N 1
ATOM 619 C CA . ASP A 1 81 ? 3.514 -6.157 7.039 1.00 95.81 81 ASP A CA 1
ATOM 620 C C . ASP A 1 81 ? 3.717 -7.465 6.261 1.00 95.81 81 ASP A C 1
ATOM 622 O O . ASP A 1 81 ? 4.379 -7.497 5.219 1.00 95.81 81 ASP A O 1
ATOM 626 N N . GLN A 1 82 ? 3.089 -8.552 6.720 1.00 96.81 82 GLN A N 1
ATOM 627 C CA . GLN A 1 82 ? 3.026 -9.802 5.968 1.00 96.81 82 GLN A CA 1
ATOM 628 C C . GLN A 1 82 ? 2.313 -9.603 4.627 1.00 96.81 82 GLN A C 1
ATOM 630 O O . GLN A 1 82 ? 2.748 -10.157 3.618 1.00 96.81 82 GLN A O 1
ATOM 635 N N . CYS A 1 83 ? 1.247 -8.806 4.592 1.00 97.38 83 CYS A N 1
ATOM 636 C CA . CYS A 1 83 ? 0.536 -8.529 3.354 1.00 97.38 83 CYS A CA 1
ATOM 637 C C . CYS A 1 83 ? 1.343 -7.673 2.389 1.00 97.38 83 CYS A C 1
ATOM 639 O O . CYS A 1 83 ? 1.511 -8.047 1.229 1.00 97.38 83 CYS A O 1
ATOM 641 N N . VAL A 1 84 ? 1.927 -6.587 2.893 1.00 96.31 84 VAL A N 1
ATOM 642 C CA . VAL A 1 84 ? 2.830 -5.716 2.129 1.00 96.31 84 VAL A CA 1
ATOM 643 C C . VAL A 1 84 ? 3.944 -6.536 1.467 1.00 96.31 84 VAL A C 1
ATOM 645 O O . VAL A 1 84 ? 4.118 -6.493 0.247 1.00 96.31 84 VAL A O 1
ATOM 648 N N . SER A 1 85 ? 4.634 -7.369 2.249 1.00 96.62 85 SER A N 1
ATOM 649 C CA . SER A 1 85 ? 5.719 -8.217 1.743 1.00 96.62 85 SER A CA 1
ATOM 650 C C . SER A 1 85 ? 5.245 -9.304 0.770 1.00 96.62 85 SER A C 1
ATOM 652 O O . SER A 1 85 ? 5.878 -9.503 -0.270 1.00 96.62 85 SER A O 1
ATOM 654 N N . SER A 1 86 ? 4.121 -9.974 1.051 1.00 97.75 86 SER A N 1
ATOM 655 C CA . SER A 1 86 ? 3.569 -11.037 0.193 1.00 97.75 86 SER A CA 1
ATOM 656 C C . SER A 1 86 ? 3.127 -10.515 -1.174 1.00 97.75 86 SER A C 1
ATOM 658 O O . SER A 1 86 ? 3.303 -11.199 -2.181 1.00 97.75 86 SER A O 1
ATOM 660 N N . CYS A 1 87 ? 2.590 -9.296 -1.220 1.00 97.44 87 CYS A N 1
ATOM 661 C CA . CYS A 1 87 ? 2.193 -8.631 -2.457 1.00 97.44 87 CYS A CA 1
ATOM 662 C C . CYS A 1 87 ? 3.366 -7.969 -3.195 1.00 97.44 87 CYS A C 1
ATOM 664 O O . CYS A 1 87 ? 3.201 -7.539 -4.333 1.00 97.44 87 CYS A O 1
ATOM 666 N N . GLY A 1 88 ? 4.554 -7.906 -2.583 1.00 95.19 88 GLY A N 1
ATOM 667 C CA . GLY A 1 88 ? 5.729 -7.286 -3.192 1.00 95.19 88 GLY A CA 1
ATOM 668 C C . GLY A 1 88 ? 5.643 -5.770 -3.306 1.00 95.19 88 GLY A C 1
ATOM 669 O O . GLY A 1 88 ? 6.208 -5.213 -4.244 1.00 95.19 88 GLY A O 1
ATOM 670 N N . VAL A 1 89 ? 4.922 -5.124 -2.390 1.00 94.31 89 VAL A N 1
ATOM 671 C CA . VAL A 1 89 ? 4.804 -3.663 -2.316 1.00 94.31 89 VAL A CA 1
ATOM 672 C C . VAL A 1 89 ? 5.602 -3.126 -1.135 1.00 94.31 89 VAL A C 1
ATOM 674 O O . VAL A 1 89 ? 5.979 -3.880 -0.240 1.00 94.31 89 VAL A O 1
ATOM 677 N N . ASP A 1 90 ? 5.850 -1.820 -1.129 1.00 92.06 90 ASP A N 1
ATOM 678 C CA . ASP A 1 90 ? 6.561 -1.129 -0.054 1.00 92.06 90 ASP A CA 1
ATOM 679 C C . ASP A 1 90 ? 5.698 -0.007 0.537 1.00 92.06 90 ASP A C 1
ATOM 681 O O . ASP A 1 90 ? 4.924 0.638 -0.172 1.00 92.06 90 ASP A O 1
ATOM 685 N N . ARG A 1 91 ? 5.801 0.222 1.851 1.00 90.50 91 ARG A N 1
ATOM 686 C CA . ARG A 1 91 ? 4.983 1.230 2.544 1.00 90.50 91 ARG A CA 1
ATOM 687 C C . ARG A 1 91 ? 5.460 2.664 2.324 1.00 90.50 91 ARG A C 1
ATOM 689 O O . ARG A 1 91 ? 4.679 3.588 2.531 1.00 90.50 91 ARG A O 1
ATOM 696 N N . GLN A 1 92 ? 6.696 2.869 1.892 1.00 86.31 92 GLN A N 1
ATOM 697 C CA . GLN A 1 92 ? 7.263 4.179 1.569 1.00 86.31 92 GLN A CA 1
ATOM 698 C C . GLN A 1 92 ? 7.001 4.577 0.112 1.00 86.31 92 GLN A C 1
ATOM 700 O O . GLN A 1 92 ? 7.763 5.334 -0.486 1.00 86.31 92 GLN A O 1
ATOM 705 N N . PHE A 1 93 ? 5.924 4.063 -0.480 1.00 84.19 93 PHE A N 1
ATOM 706 C CA . PHE A 1 93 ? 5.553 4.402 -1.840 1.00 84.19 93 PHE A CA 1
ATOM 707 C C . PHE A 1 93 ? 4.849 5.760 -1.888 1.00 84.19 93 PHE A C 1
ATOM 709 O O . PHE A 1 93 ? 3.836 5.969 -1.223 1.00 84.19 93 PHE A O 1
ATOM 716 N N . VAL A 1 94 ? 5.397 6.677 -2.684 1.00 87.12 94 VAL A N 1
ATOM 717 C CA . VAL A 1 94 ? 4.803 7.988 -2.954 1.00 87.12 94 VAL A CA 1
ATOM 718 C C . VAL A 1 94 ? 4.235 7.971 -4.362 1.00 87.12 94 VAL A C 1
ATOM 720 O O . VAL A 1 94 ? 4.979 7.847 -5.332 1.00 87.12 94 VAL A O 1
ATOM 723 N N . GLY A 1 95 ? 2.914 8.122 -4.456 1.00 79.62 95 GLY A N 1
ATOM 724 C CA . GLY A 1 95 ? 2.176 7.986 -5.709 1.00 79.62 95 GLY A CA 1
ATOM 725 C C . GLY A 1 95 ? 2.072 6.528 -6.158 1.00 79.62 95 GLY A C 1
ATOM 726 O O . GLY A 1 95 ? 3.022 5.766 -6.044 1.00 79.62 95 GLY A O 1
ATOM 727 N N . ILE A 1 96 ? 0.901 6.124 -6.657 1.00 84.06 96 ILE A N 1
ATOM 728 C CA . ILE A 1 96 ? 0.686 4.774 -7.188 1.00 84.06 96 ILE A CA 1
ATOM 729 C C . ILE A 1 96 ? 0.618 4.836 -8.711 1.00 84.06 96 ILE A C 1
ATOM 731 O O . ILE A 1 96 ? -0.191 5.588 -9.246 1.00 84.06 96 ILE A O 1
ATOM 735 N N . SER A 1 97 ? 1.462 4.052 -9.393 1.00 85.38 97 SER A N 1
ATOM 736 C CA . SER A 1 97 ? 1.494 3.957 -10.860 1.00 85.38 97 SER A CA 1
ATOM 737 C C . SER A 1 97 ? 1.122 2.554 -11.338 1.00 85.38 97 SER A C 1
ATOM 739 O O . SER A 1 97 ? 1.513 1.549 -10.736 1.00 85.38 97 SER A O 1
ATOM 741 N N . SER A 1 98 ? 0.402 2.493 -12.456 1.00 87.50 98 SER A N 1
ATOM 742 C CA . SER A 1 98 ? 0.098 1.267 -13.195 1.00 87.50 98 SER A CA 1
ATOM 743 C C . SER A 1 98 ? 1.333 0.655 -13.863 1.00 87.50 98 SER A C 1
ATOM 745 O O . SER A 1 98 ? 1.338 -0.540 -14.160 1.00 87.50 98 SER A O 1
ATOM 747 N N . ASP A 1 99 ? 2.435 1.398 -13.986 1.00 89.69 99 ASP A N 1
ATOM 748 C CA . ASP A 1 99 ? 3.711 0.873 -14.488 1.00 89.69 99 ASP A CA 1
ATOM 749 C C . ASP A 1 99 ? 4.248 -0.295 -13.646 1.00 89.69 99 ASP A C 1
ATOM 751 O O . ASP A 1 99 ? 5.032 -1.110 -14.137 1.00 89.69 99 ASP A O 1
ATOM 755 N N . ALA A 1 100 ? 3.798 -0.430 -12.391 1.00 88.50 100 ALA A N 1
ATOM 756 C CA . ALA A 1 100 ? 4.119 -1.578 -11.547 1.00 88.50 100 ALA A CA 1
ATOM 757 C C . ALA A 1 100 ? 3.789 -2.919 -12.236 1.00 88.50 100 ALA A C 1
ATOM 759 O O . ALA A 1 100 ? 4.539 -3.888 -12.088 1.00 88.50 100 ALA A O 1
ATOM 760 N N . PHE A 1 101 ? 2.729 -2.973 -13.054 1.00 91.44 101 PHE A N 1
ATOM 761 C CA . PHE A 1 101 ? 2.322 -4.179 -13.785 1.00 91.44 101 PHE A CA 1
ATOM 762 C C . PHE A 1 101 ? 3.314 -4.613 -14.871 1.00 91.44 101 PHE A C 1
ATOM 764 O O . PHE A 1 101 ? 3.331 -5.788 -15.239 1.00 91.44 101 PHE A O 1
ATOM 771 N N . LEU A 1 102 ? 4.186 -3.714 -15.344 1.00 91.69 102 LEU A N 1
ATOM 772 C CA . LEU A 1 102 ? 5.235 -4.048 -16.316 1.00 91.69 102 LEU A CA 1
ATOM 773 C C . LEU A 1 102 ? 6.278 -5.010 -15.725 1.00 91.69 102 LEU A C 1
ATOM 775 O O . LEU A 1 102 ? 6.965 -5.726 -16.457 1.00 91.69 102 LEU A O 1
ATOM 779 N N . SER A 1 103 ? 6.382 -5.072 -14.395 1.00 92.94 103 SER A N 1
ATOM 780 C CA . SER A 1 103 ? 7.206 -6.053 -13.700 1.00 92.94 103 SER A CA 1
ATOM 781 C C . SER A 1 103 ? 6.486 -7.400 -13.600 1.00 92.94 103 SER A C 1
ATOM 783 O O . SER A 1 103 ? 5.515 -7.575 -12.858 1.00 92.94 103 SER A O 1
ATOM 785 N N . ALA A 1 104 ? 7.028 -8.409 -14.288 1.00 94.12 104 ALA A N 1
ATOM 786 C CA . ALA A 1 104 ? 6.571 -9.793 -14.154 1.00 94.12 104 ALA A CA 1
ATOM 787 C C . ALA A 1 104 ? 6.724 -10.323 -12.716 1.00 94.12 104 ALA A C 1
ATOM 789 O O . ALA A 1 104 ? 5.984 -11.213 -12.299 1.00 94.12 104 ALA A O 1
ATOM 790 N N . ASP A 1 105 ? 7.688 -9.795 -11.956 1.00 94.88 105 ASP A N 1
ATOM 791 C CA . ASP A 1 105 ? 7.883 -10.163 -10.557 1.00 94.88 105 ASP A CA 1
ATOM 792 C C . ASP A 1 105 ? 6.768 -9.620 -9.662 1.00 94.88 105 ASP A C 1
ATOM 794 O O . ASP A 1 105 ? 6.187 -10.380 -8.887 1.00 94.88 105 ASP A O 1
ATOM 798 N N . PHE A 1 106 ? 6.412 -8.344 -9.834 1.00 94.88 106 PHE A N 1
ATOM 799 C CA . PHE A 1 106 ? 5.303 -7.720 -9.117 1.00 94.88 106 PHE A CA 1
ATOM 800 C C . PHE A 1 106 ? 3.987 -8.447 -9.399 1.00 94.88 106 PHE A C 1
ATOM 802 O O . PHE A 1 106 ? 3.332 -8.921 -8.473 1.00 94.88 106 PHE A O 1
ATOM 809 N N . SER A 1 107 ? 3.657 -8.641 -10.680 1.00 95.12 107 SER A N 1
ATOM 810 C CA . SER A 1 107 ? 2.428 -9.330 -11.089 1.00 95.12 107 SER A CA 1
ATOM 811 C C . SER A 1 107 ? 2.336 -10.746 -10.506 1.00 95.12 107 SER A C 1
ATOM 813 O O . SER A 1 107 ? 1.273 -11.175 -10.061 1.00 95.12 107 SER A O 1
ATOM 815 N N . ARG A 1 108 ? 3.458 -11.474 -10.430 1.00 97.00 108 ARG A N 1
ATOM 816 C C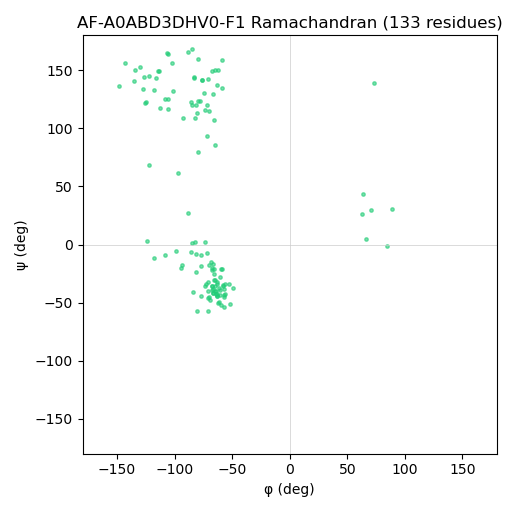A . ARG A 1 108 ? 3.496 -12.813 -9.821 1.00 97.00 108 ARG A CA 1
ATOM 817 C C . ARG A 1 108 ? 3.255 -12.782 -8.312 1.00 97.00 108 ARG A C 1
ATOM 819 O O . ARG A 1 108 ? 2.588 -13.678 -7.801 1.00 97.00 108 ARG A O 1
ATOM 826 N N . ARG A 1 109 ? 3.801 -11.793 -7.595 1.00 98.06 109 ARG A N 1
ATOM 827 C CA . ARG A 1 109 ? 3.596 -11.640 -6.144 1.00 98.06 109 ARG A CA 1
ATOM 828 C C . ARG A 1 109 ? 2.168 -11.209 -5.826 1.00 98.06 109 ARG A C 1
ATOM 830 O O . ARG A 1 109 ? 1.538 -11.842 -4.981 1.00 98.06 109 ARG A O 1
ATOM 837 N N . LEU A 1 110 ? 1.632 -10.230 -6.556 1.00 97.25 110 LEU A N 1
ATOM 838 C CA . LEU A 1 110 ? 0.248 -9.766 -6.425 1.00 97.25 110 LEU A CA 1
ATOM 839 C C . LEU A 1 110 ? -0.756 -10.911 -6.645 1.00 97.25 110 LEU A C 1
ATOM 841 O O . LEU A 1 110 ? -1.687 -11.084 -5.864 1.00 97.25 110 LEU A O 1
ATOM 845 N N . CYS A 1 111 ? -0.525 -11.747 -7.661 1.00 96.50 111 CYS A N 1
ATOM 846 C CA . CYS A 1 111 ? -1.371 -12.904 -7.970 1.00 96.50 111 CYS A CA 1
ATOM 847 C C . CYS A 1 111 ? -1.025 -14.169 -7.162 1.00 96.50 111 CYS A C 1
ATOM 849 O O . CYS A 1 111 ? -1.635 -15.219 -7.376 1.00 96.50 111 CYS A O 1
ATOM 851 N N . SER A 1 112 ? -0.045 -14.117 -6.255 1.00 98.19 112 SER A N 1
ATOM 852 C CA . SER A 1 112 ? 0.281 -15.263 -5.406 1.00 98.19 112 SER A CA 1
ATOM 853 C C . SER A 1 112 ? -0.864 -15.543 -4.425 1.00 98.19 112 SER A C 1
ATOM 855 O O . SER A 1 112 ? -1.510 -14.599 -3.968 1.00 98.19 112 SER A O 1
ATOM 857 N N . PRO A 1 113 ? -1.105 -16.804 -4.016 1.00 98.19 113 PRO A N 1
ATOM 858 C CA . PRO A 1 113 ? -2.142 -17.108 -3.027 1.00 98.19 113 PRO A CA 1
ATOM 859 C C . PRO A 1 113 ? -1.954 -16.346 -1.710 1.00 98.19 113 PRO A C 1
ATOM 861 O O . PRO A 1 113 ? -2.932 -15.937 -1.090 1.00 98.19 113 PRO A O 1
ATOM 864 N N . ALA A 1 114 ? -0.698 -16.111 -1.312 1.00 98.06 114 ALA A N 1
ATOM 865 C CA . ALA A 1 114 ? -0.363 -15.366 -0.105 1.00 98.06 114 ALA A CA 1
ATOM 866 C C . ALA A 1 114 ? -0.893 -13.924 -0.153 1.00 98.06 114 ALA A C 1
ATOM 868 O O . ALA A 1 114 ? -1.476 -13.481 0.829 1.00 98.06 114 ALA A O 1
ATOM 869 N N . CYS A 1 115 ? -0.756 -13.230 -1.286 1.00 98.44 115 CYS A N 1
ATOM 870 C CA . CYS A 1 115 ? -1.302 -11.885 -1.462 1.00 98.44 115 CYS A CA 1
ATOM 871 C C . CYS A 1 115 ? -2.800 -11.912 -1.799 1.00 98.44 115 CYS A C 1
ATOM 873 O O . CYS A 1 115 ? -3.620 -11.362 -1.065 1.00 98.44 115 CYS A O 1
ATOM 875 N N . TYR A 1 116 ? -3.167 -12.606 -2.879 1.00 97.94 116 TYR A N 1
ATOM 876 C CA . TYR A 1 116 ? -4.496 -12.539 -3.485 1.00 97.94 116 TYR A CA 1
ATOM 877 C C . TYR A 1 116 ? -5.630 -12.906 -2.519 1.00 97.94 116 TYR A C 1
ATOM 879 O O . TYR A 1 116 ? -6.712 -12.331 -2.580 1.00 97.94 116 TYR A O 1
ATOM 887 N N . GLN A 1 117 ? -5.387 -13.860 -1.616 1.00 97.25 117 GLN A N 1
ATOM 888 C CA . GLN A 1 117 ? -6.416 -14.366 -0.705 1.00 97.25 117 GLN A CA 1
ATOM 889 C C . GLN A 1 117 ? -6.420 -13.675 0.661 1.00 97.25 117 GLN A C 1
ATOM 891 O O . GLN A 1 117 ? -7.432 -13.742 1.355 1.00 97.25 117 GLN A O 1
ATOM 896 N N . ASN A 1 118 ? -5.317 -13.033 1.061 1.00 97.44 118 ASN A N 1
ATOM 897 C CA . ASN A 1 118 ? -5.146 -12.549 2.436 1.00 97.44 118 ASN A CA 1
ATOM 898 C C . ASN A 1 118 ? -5.006 -11.026 2.551 1.00 97.44 118 ASN A C 1
ATOM 900 O O . ASN A 1 118 ? -5.087 -10.518 3.665 1.00 97.44 118 ASN A O 1
ATOM 904 N N . CYS A 1 119 ? -4.817 -10.310 1.436 1.00 97.81 119 CYS A N 1
ATOM 905 C CA . CYS A 1 119 ? -4.483 -8.880 1.421 1.00 97.81 119 CYS A CA 1
ATOM 906 C C . CYS A 1 119 ? -5.523 -8.083 0.628 1.00 97.81 119 CYS A C 1
ATOM 908 O O . CYS A 1 119 ? -5.256 -7.619 -0.488 1.00 97.81 119 CYS A O 1
ATOM 910 N N . PRO A 1 120 ? -6.757 -7.989 1.155 1.00 95.94 120 PRO A N 1
ATOM 911 C CA . PRO A 1 120 ? -7.906 -7.525 0.395 1.00 95.94 120 PRO A CA 1
ATOM 912 C C . PRO A 1 120 ? -7.764 -6.075 -0.066 1.00 95.94 120 PRO A C 1
ATOM 914 O O . PRO A 1 120 ? -8.256 -5.751 -1.142 1.00 95.94 120 PRO A O 1
ATOM 917 N N . ASN A 1 121 ? -7.090 -5.208 0.696 1.00 95.88 121 ASN A N 1
ATOM 918 C CA . ASN A 1 121 ? -6.963 -3.805 0.320 1.00 95.88 121 ASN A CA 1
ATOM 919 C C . ASN A 1 121 ? -5.928 -3.604 -0.793 1.00 95.88 121 ASN A C 1
ATOM 921 O O . ASN A 1 121 ? -6.190 -2.867 -1.743 1.00 95.88 121 ASN A O 1
ATOM 925 N N . ILE A 1 122 ? -4.765 -4.260 -0.700 1.00 96.19 122 ILE A N 1
ATOM 926 C CA . ILE A 1 122 ? -3.734 -4.171 -1.751 1.00 96.19 122 ILE A CA 1
ATOM 927 C C . ILE A 1 122 ? -4.264 -4.750 -3.065 1.00 96.19 122 ILE A C 1
ATOM 929 O O . ILE A 1 122 ? -4.100 -4.136 -4.119 1.00 96.19 122 ILE A O 1
ATOM 933 N N . VAL A 1 123 ? -4.932 -5.905 -3.007 1.00 96.38 123 VAL A N 1
ATOM 934 C CA . VAL A 1 123 ? -5.508 -6.552 -4.193 1.00 96.38 123 VAL A CA 1
ATOM 935 C C . VAL A 1 123 ? -6.572 -5.662 -4.827 1.00 96.38 123 VAL A C 1
ATOM 937 O O . VAL A 1 123 ? -6.492 -5.386 -6.021 1.00 96.38 123 VAL A O 1
ATOM 940 N N . ASP A 1 124 ? -7.524 -5.160 -4.037 1.00 95.00 124 ASP A N 1
ATOM 941 C CA . ASP A 1 124 ? -8.574 -4.261 -4.521 1.00 95.00 124 ASP A CA 1
ATOM 942 C C . ASP A 1 124 ? -7.998 -2.997 -5.178 1.00 95.00 124 ASP A C 1
ATOM 944 O O . ASP A 1 124 ? -8.407 -2.623 -6.277 1.00 95.00 124 ASP A O 1
ATOM 948 N N . LEU A 1 125 ? -6.997 -2.370 -4.554 1.00 93.94 125 LEU A N 1
ATOM 949 C CA . LEU A 1 125 ? -6.340 -1.177 -5.085 1.00 93.94 125 LEU A CA 1
ATOM 950 C C . LEU A 1 125 ? -5.757 -1.410 -6.485 1.00 93.94 125 LEU A C 1
ATOM 952 O O . LEU A 1 125 ? -6.054 -0.651 -7.407 1.00 93.94 125 LEU A O 1
ATOM 956 N N . TYR A 1 126 ? -4.928 -2.443 -6.650 1.00 94.69 126 TYR A N 1
ATOM 957 C CA . TYR A 1 126 ? -4.258 -2.692 -7.927 1.00 94.69 126 TYR A CA 1
ATOM 958 C C . TYR A 1 126 ? -5.223 -3.224 -8.992 1.00 94.69 126 TYR A C 1
ATOM 960 O O . TYR A 1 126 ? -5.100 -2.857 -10.157 1.00 94.69 126 TYR A O 1
ATOM 968 N N . PHE A 1 127 ? -6.234 -4.013 -8.624 1.00 92.75 127 PHE A N 1
ATOM 969 C CA . PHE A 1 127 ? -7.267 -4.429 -9.579 1.00 92.75 127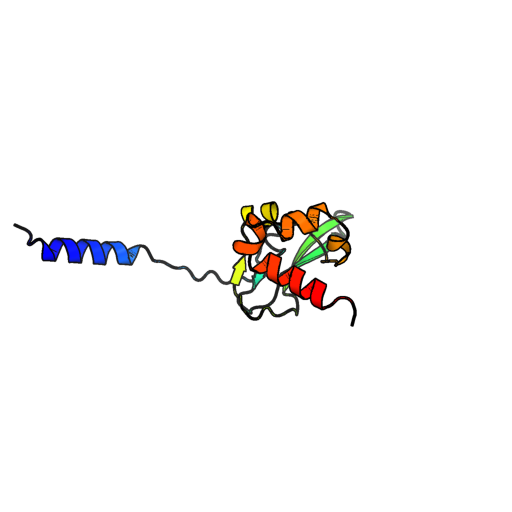 PHE A CA 1
ATOM 970 C C . PHE A 1 127 ? -8.067 -3.233 -10.108 1.00 92.75 127 PHE A C 1
ATOM 972 O O . PHE A 1 127 ? -8.292 -3.138 -11.314 1.00 92.75 127 PHE A O 1
ATOM 979 N N . ASN A 1 128 ? -8.444 -2.292 -9.236 1.00 91.50 128 ASN A N 1
ATOM 980 C CA . ASN A 1 128 ? -9.143 -1.074 -9.647 1.00 91.50 128 ASN A CA 1
ATOM 981 C C . ASN A 1 128 ? -8.253 -0.149 -10.487 1.00 91.50 128 ASN A C 1
ATOM 983 O O . ASN A 1 128 ? -8.737 0.452 -11.444 1.00 91.50 128 ASN A O 1
ATOM 987 N N . LEU A 1 129 ? -6.956 -0.074 -10.176 1.00 91.69 129 LEU A N 1
ATOM 988 C CA . LEU A 1 129 ? -5.991 0.659 -10.992 1.00 91.69 129 LEU A CA 1
ATOM 989 C C . LEU A 1 129 ? -5.902 0.068 -12.405 1.00 91.69 129 LEU A C 1
ATOM 991 O O . LEU A 1 129 ? -6.071 0.793 -13.378 1.00 91.69 129 LEU A O 1
ATOM 995 N N . ALA A 1 130 ? -5.733 -1.253 -12.520 1.00 91.69 130 ALA A N 1
ATOM 996 C CA . ALA A 1 130 ? -5.691 -1.943 -13.809 1.00 91.69 130 ALA A CA 1
ATOM 997 C C . ALA A 1 130 ? -6.999 -1.792 -14.603 1.00 91.69 130 ALA A C 1
ATOM 999 O O . ALA A 1 130 ? -6.962 -1.630 -15.817 1.00 91.69 130 ALA A O 1
ATOM 1000 N N . ALA A 1 131 ? -8.157 -1.802 -13.936 1.00 90.19 131 ALA A N 1
ATOM 1001 C CA 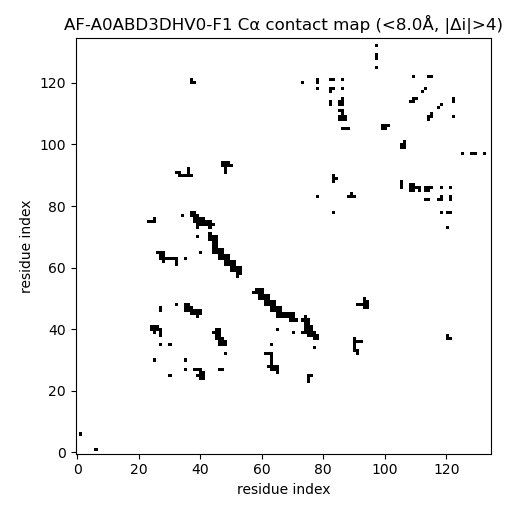. ALA A 1 131 ? -9.455 -1.573 -14.577 1.00 90.19 131 ALA A CA 1
ATOM 1002 C C . ALA A 1 131 ? -9.662 -0.117 -15.050 1.00 90.19 131 ALA A C 1
ATOM 1004 O O . ALA A 1 131 ? -10.564 0.155 -15.850 1.00 90.19 131 ALA A O 1
ATOM 1005 N N . GLY A 1 132 ? -8.869 0.824 -14.529 1.00 87.31 132 GLY A N 1
ATOM 1006 C CA . GLY A 1 132 ? -8.832 2.216 -14.970 1.00 87.31 132 GLY A CA 1
ATOM 1007 C C . GLY A 1 132 ? -7.977 2.445 -16.219 1.00 87.31 132 GLY A C 1
ATOM 1008 O O . GLY A 1 132 ? -8.231 3.405 -16.943 1.00 87.31 132 GLY A O 1
ATOM 1009 N N . GLU A 1 133 ? -7.012 1.563 -16.493 1.00 81.62 133 GLU A N 1
ATOM 1010 C CA . GLU A 1 133 ? -6.133 1.642 -17.662 1.00 81.62 133 GLU A CA 1
ATOM 1011 C C . GLU A 1 133 ? -6.874 1.232 -18.947 1.00 81.62 133 GLU A C 1
ATOM 1013 O O . GLU A 1 133 ? -7.504 0.176 -19.011 1.00 81.62 133 GLU A O 1
ATOM 1018 N N . GLY A 1 134 ? -6.782 2.051 -20.000 1.00 66.06 134 GLY A N 1
ATOM 1019 C CA . GLY A 1 134 ? -7.321 1.716 -21.328 1.00 66.06 134 GLY A CA 1
ATOM 1020 C C . GLY A 1 134 ? -8.781 2.108 -21.593 1.00 66.06 134 GLY A C 1
ATOM 1021 O O . GLY A 1 134 ? -9.454 1.427 -22.371 1.00 66.06 134 GLY A O 1
ATOM 1022 N N . LYS A 1 135 ? -9.266 3.188 -20.972 1.00 54.31 135 LYS A N 1
ATOM 1023 C CA . LYS A 1 135 ? -10.542 3.834 -21.327 1.00 54.31 135 LYS A CA 1
ATOM 1024 C C . LYS A 1 135 ? -10.375 4.962 -22.338 1.00 54.31 135 LYS A C 1
ATOM 1026 O O . LYS A 1 135 ? -9.355 5.679 -22.256 1.00 54.31 135 LYS A O 1
#